Protein AF-A0A8J2WFM2-F1 (afdb_monomer)

Structure (mmCIF, N/CA/C/O backbone):
data_AF-A0A8J2WFM2-F1
#
_entry.id   AF-A0A8J2WFM2-F1
#
loop_
_atom_site.group_PDB
_atom_site.id
_atom_site.type_symbol
_atom_site.label_atom_id
_atom_site.label_alt_id
_atom_site.label_comp_id
_atom_site.label_asym_id
_atom_site.label_entity_id
_atom_site.label_seq_id
_atom_site.pdbx_PDB_ins_code
_atom_site.Cartn_x
_atom_site.Cartn_y
_atom_site.Cartn_z
_atom_site.occupancy
_atom_site.B_iso_or_equiv
_atom_site.auth_seq_id
_atom_site.auth_comp_id
_atom_site.auth_asym_id
_atom_site.auth_atom_id
_atom_site.pdbx_PDB_model_num
ATOM 1 N N . MET A 1 1 ? 3.506 -4.821 -3.936 1.00 69.75 1 MET A N 1
ATOM 2 C CA . MET A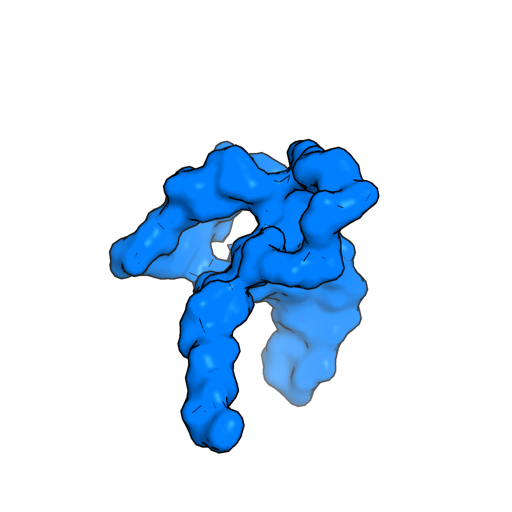 1 1 ? 3.007 -3.865 -2.925 1.00 69.75 1 MET A CA 1
ATOM 3 C C . MET A 1 1 ? 3.229 -4.424 -1.528 1.00 69.75 1 MET A C 1
ATOM 5 O O . MET A 1 1 ? 2.821 -5.549 -1.256 1.00 69.75 1 MET A O 1
ATOM 9 N N . LEU A 1 2 ? 3.880 -3.638 -0.675 1.00 61.66 2 LEU A N 1
ATOM 10 C CA . LEU A 1 2 ? 4.060 -3.906 0.753 1.00 61.66 2 LEU A CA 1
ATOM 11 C C . LEU A 1 2 ? 3.094 -3.077 1.583 1.00 61.66 2 LEU A C 1
ATOM 13 O O . LEU A 1 2 ? 3.076 -1.866 1.402 1.00 61.66 2 LEU A O 1
ATOM 17 N N . PHE A 1 3 ? 2.382 -3.669 2.539 1.00 59.81 3 PHE A N 1
ATOM 18 C CA . PHE A 1 3 ? 1.700 -2.877 3.566 1.00 59.81 3 PHE A CA 1
ATOM 19 C C . PHE A 1 3 ? 2.579 -2.753 4.798 1.00 59.81 3 PHE A C 1
ATOM 21 O O . PHE A 1 3 ? 2.932 -3.764 5.397 1.00 59.81 3 PHE A O 1
ATOM 28 N N . ASN A 1 4 ? 2.926 -1.529 5.190 1.00 47.91 4 ASN A N 1
ATOM 29 C CA . ASN A 1 4 ? 3.633 -1.283 6.444 1.00 47.91 4 ASN A CA 1
ATOM 30 C C . ASN A 1 4 ? 2.669 -0.645 7.448 1.00 47.91 4 ASN A C 1
ATOM 32 O O . ASN A 1 4 ? 2.259 0.506 7.286 1.00 47.91 4 ASN A O 1
ATOM 36 N N . SER A 1 5 ? 2.289 -1.393 8.485 1.00 48.00 5 SER A N 1
ATOM 37 C CA . SER A 1 5 ? 1.477 -0.868 9.585 1.00 48.00 5 SER A CA 1
ATOM 38 C C . SER A 1 5 ? 2.389 -0.144 10.573 1.00 48.00 5 SER A C 1
ATOM 40 O O . SER A 1 5 ? 2.759 -0.688 11.609 1.00 48.00 5 SER A O 1
ATOM 42 N N . ARG A 1 6 ? 2.817 1.076 10.247 1.00 51.94 6 ARG A N 1
ATOM 43 C CA . ARG A 1 6 ? 3.727 1.852 11.096 1.00 51.94 6 ARG A CA 1
ATOM 44 C C . ARG A 1 6 ? 3.119 2.106 12.484 1.00 51.94 6 ARG A C 1
ATOM 46 O O . ARG A 1 6 ? 2.394 3.071 12.680 1.00 51.94 6 ARG A O 1
ATOM 53 N N . ILE A 1 7 ? 3.482 1.291 13.472 1.00 50.06 7 ILE A N 1
ATOM 54 C CA . ILE A 1 7 ? 3.258 1.564 14.895 1.00 50.06 7 ILE A CA 1
ATOM 55 C C . ILE A 1 7 ? 4.620 1.490 15.578 1.00 50.06 7 ILE A C 1
ATOM 57 O O . ILE A 1 7 ? 5.124 0.392 15.787 1.00 50.06 7 ILE A O 1
ATOM 61 N N . LYS A 1 8 ? 5.228 2.663 15.833 1.00 43.72 8 LYS A N 1
ATOM 62 C CA . LYS A 1 8 ? 6.130 2.983 16.972 1.00 43.72 8 LYS A CA 1
ATOM 63 C C . LYS A 1 8 ? 7.040 4.206 16.780 1.00 43.72 8 LYS A C 1
ATOM 65 O O . LYS A 1 8 ? 7.649 4.627 17.752 1.00 43.72 8 LYS A O 1
ATOM 70 N N . GLN A 1 9 ? 7.144 4.806 15.591 1.00 43.38 9 GLN A N 1
ATOM 71 C CA . GLN A 1 9 ? 8.181 5.835 15.362 1.00 43.38 9 GLN A CA 1
ATOM 72 C C . GLN A 1 9 ? 7.719 7.301 15.414 1.00 43.38 9 GLN A C 1
ATOM 74 O O . GLN A 1 9 ? 8.556 8.186 15.312 1.00 43.38 9 GLN A O 1
ATOM 79 N N . PHE A 1 10 ? 6.431 7.595 15.610 1.00 44.91 10 PHE A N 1
ATOM 80 C CA . PHE A 1 10 ? 5.964 8.980 15.748 1.00 44.91 10 PHE A CA 1
ATOM 81 C C . PHE A 1 10 ? 4.913 9.103 16.851 1.00 44.91 10 PHE A C 1
ATOM 83 O O . PHE A 1 10 ? 3.721 9.136 16.581 1.00 44.91 10 PHE A O 1
ATOM 90 N N . ASN A 1 11 ? 5.363 9.202 18.103 1.00 44.88 11 ASN A N 1
ATOM 91 C CA . ASN A 1 11 ? 4.484 9.506 19.238 1.00 44.88 11 ASN A CA 1
ATOM 92 C C . ASN A 1 11 ? 4.062 10.994 19.307 1.00 44.88 11 ASN A C 1
ATOM 94 O O . ASN A 1 11 ? 3.324 11.348 20.214 1.00 44.88 11 ASN A O 1
ATOM 98 N N . ASN A 1 12 ? 4.483 11.851 18.358 1.00 47.25 12 ASN A N 1
ATOM 99 C CA . ASN A 1 12 ? 4.257 13.308 18.400 1.00 47.25 12 ASN A CA 1
ATOM 100 C C . ASN A 1 12 ? 3.708 13.935 17.093 1.00 47.25 12 ASN A C 1
ATOM 102 O O . ASN A 1 12 ? 3.726 15.155 16.960 1.00 47.25 12 ASN A O 1
ATOM 106 N N . MET A 1 13 ? 3.226 13.149 16.122 1.00 52.19 13 MET A N 1
ATOM 107 C CA . MET A 1 13 ? 2.545 13.672 14.921 1.00 52.19 13 MET A CA 1
ATOM 108 C C . MET A 1 13 ? 1.072 13.244 14.974 1.00 52.19 13 MET A C 1
ATOM 110 O O . MET A 1 13 ? 0.830 12.094 15.355 1.00 52.19 13 MET A O 1
ATOM 114 N N . PRO A 1 14 ? 0.088 14.110 14.638 1.00 58.25 14 PRO A N 1
ATOM 115 C CA . PRO A 1 14 ? -1.308 13.684 14.563 1.00 58.25 14 PRO A CA 1
ATOM 116 C C . PRO A 1 14 ? -1.406 12.418 13.701 1.00 58.25 14 PRO A C 1
ATOM 118 O O . PRO A 1 14 ? -0.653 12.303 12.726 1.00 58.25 14 PRO A O 1
ATOM 121 N N . PRO A 1 15 ? -2.263 11.446 14.073 1.00 59.91 15 PRO A N 1
ATOM 122 C CA . PRO A 1 1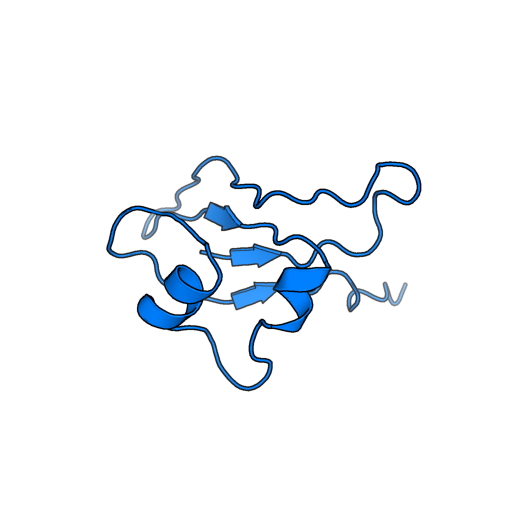5 ? -2.371 10.191 13.346 1.00 59.91 15 PRO A CA 1
ATOM 123 C C . PRO A 1 15 ? -2.612 10.521 11.881 1.00 59.91 15 PRO A C 1
ATOM 125 O O . PRO A 1 15 ? -3.596 11.178 11.554 1.00 59.91 15 PRO A O 1
ATOM 128 N N . ASN A 1 16 ? -1.668 10.136 11.020 1.00 65.88 16 ASN A N 1
ATOM 129 C CA . ASN A 1 16 ? -1.779 10.459 9.611 1.00 65.88 16 ASN A CA 1
ATOM 130 C C . ASN A 1 16 ? -3.047 9.773 9.087 1.00 65.88 16 ASN A C 1
ATOM 132 O O . ASN A 1 16 ? -3.157 8.546 9.151 1.00 65.88 16 ASN A O 1
ATOM 136 N N . THR A 1 17 ? -4.032 10.576 8.688 1.00 81.50 17 THR A N 1
ATOM 137 C CA . THR A 1 17 ? -5.356 10.115 8.255 1.00 81.50 17 THR A CA 1
ATOM 138 C C . THR A 1 17 ? -5.358 9.681 6.796 1.00 81.50 17 THR A C 1
ATOM 140 O O . THR A 1 17 ? -6.339 9.103 6.337 1.00 81.50 17 THR A O 1
ATOM 143 N N . GLU A 1 18 ? -4.265 9.929 6.075 1.00 88.00 18 GLU A N 1
ATOM 144 C CA . GLU A 1 18 ? -4.128 9.638 4.654 1.00 88.00 18 GLU A CA 1
ATOM 145 C C . GLU A 1 18 ? -3.223 8.430 4.389 1.00 88.00 1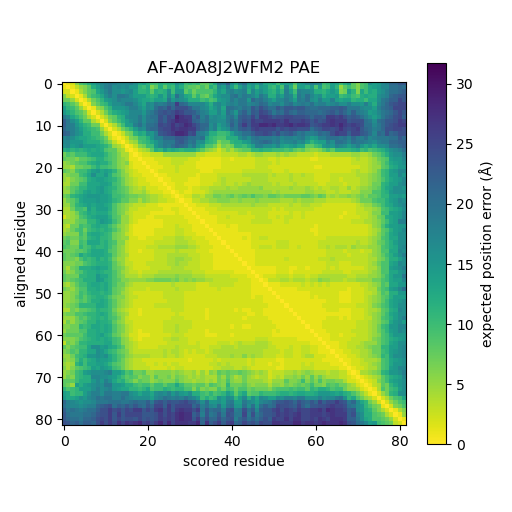8 GLU A C 1
ATOM 147 O O . GLU A 1 18 ? -2.282 8.129 5.133 1.00 88.00 18 GLU A O 1
ATOM 152 N N . ILE A 1 19 ? -3.511 7.734 3.288 1.00 91.25 19 ILE A N 1
ATOM 153 C CA . ILE A 1 19 ? -2.675 6.648 2.774 1.00 91.25 19 ILE A CA 1
ATOM 154 C C . ILE A 1 19 ? -1.402 7.250 2.186 1.00 91.25 19 ILE A C 1
ATOM 156 O O . ILE A 1 19 ? -1.469 8.080 1.282 1.00 91.25 19 ILE A O 1
ATOM 160 N N . GLN A 1 20 ? -0.242 6.789 2.650 1.00 90.31 20 GLN A N 1
ATOM 161 C CA . GLN A 1 20 ? 1.043 7.208 2.091 1.00 90.31 20 GLN A CA 1
ATOM 162 C C . GLN A 1 20 ? 1.601 6.133 1.167 1.00 90.31 20 GLN A C 1
ATOM 164 O O . GLN A 1 20 ? 1.539 4.937 1.463 1.00 90.31 20 GLN A O 1
ATOM 169 N N . TYR A 1 21 ? 2.204 6.581 0.074 1.00 89.94 21 TYR A N 1
ATOM 170 C CA . TYR A 1 21 ? 2.834 5.741 -0.934 1.00 89.94 21 TYR A CA 1
ATOM 171 C C . TYR A 1 21 ? 4.314 6.087 -0.997 1.00 89.94 21 TYR A C 1
ATOM 173 O O . TYR A 1 21 ? 4.669 7.263 -1.035 1.00 89.94 21 TYR A O 1
ATOM 181 N N . SER A 1 22 ? 5.175 5.077 -1.027 1.00 89.94 22 SER A N 1
ATOM 182 C CA . SER A 1 22 ? 6.593 5.300 -1.290 1.00 89.94 22 SER A CA 1
ATOM 183 C C . SER A 1 22 ? 6.865 5.563 -2.764 1.00 89.94 22 SER A C 1
ATOM 185 O O . SER A 1 22 ? 6.072 5.204 -3.648 1.00 89.94 22 SER A O 1
ATOM 187 N N . ASP A 1 23 ? 8.064 6.065 -3.039 1.00 90.19 23 ASP A N 1
ATOM 188 C CA . ASP A 1 23 ? 8.647 5.939 -4.365 1.00 90.19 23 ASP A CA 1
ATOM 189 C C . ASP A 1 23 ? 8.750 4.465 -4.762 1.00 90.19 23 ASP A C 1
ATOM 191 O O . ASP A 1 23 ? 8.808 3.557 -3.917 1.00 90.19 23 ASP A O 1
ATOM 195 N N . LYS A 1 24 ? 8.702 4.228 -6.072 1.00 88.75 24 LYS A N 1
ATOM 196 C CA .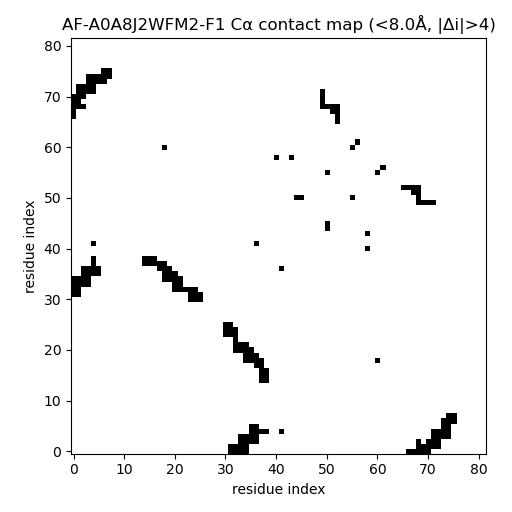 LYS A 1 24 ? 8.883 2.889 -6.614 1.00 88.75 24 LYS A CA 1
ATOM 197 C C . LYS A 1 24 ? 10.364 2.535 -6.614 1.00 88.75 24 LYS A C 1
ATOM 199 O O . LYS A 1 24 ? 11.201 3.390 -6.884 1.00 88.75 24 LYS A O 1
ATOM 204 N N . TYR A 1 25 ? 10.669 1.275 -6.354 1.00 89.75 25 TYR A N 1
ATOM 205 C CA . TYR A 1 25 ? 12.016 0.727 -6.454 1.00 89.75 25 TYR A CA 1
ATOM 206 C C . TYR A 1 25 ? 11.958 -0.624 -7.160 1.00 89.75 25 TYR A C 1
ATOM 208 O O . TYR A 1 25 ? 10.949 -1.319 -7.089 1.00 89.75 25 TYR A O 1
ATOM 216 N N . THR A 1 26 ? 13.015 -0.983 -7.874 1.00 89.81 26 THR A N 1
ATOM 217 C CA . THR A 1 26 ? 13.051 -2.162 -8.748 1.00 89.81 26 THR A CA 1
ATOM 218 C C . THR A 1 26 ? 14.258 -3.025 -8.423 1.00 89.81 26 THR A C 1
ATOM 220 O O . THR A 1 26 ? 15.312 -2.491 -8.074 1.00 89.81 26 THR A O 1
ATOM 223 N N . ASP A 1 27 ? 14.117 -4.336 -8.576 1.00 89.88 27 ASP A N 1
ATOM 224 C CA . ASP A 1 27 ? 15.251 -5.252 -8.735 1.00 89.88 27 ASP A CA 1
ATOM 225 C C . ASP A 1 27 ? 15.311 -5.765 -10.188 1.00 89.88 27 ASP A C 1
ATOM 227 O O . ASP A 1 27 ? 14.728 -5.158 -11.087 1.00 89.88 27 ASP A O 1
ATOM 231 N N . GLU A 1 28 ? 16.041 -6.854 -10.434 1.00 93.50 28 GLU A N 1
ATOM 232 C CA . GLU A 1 28 ? 16.193 -7.456 -11.766 1.00 93.50 28 GLU A CA 1
ATOM 233 C C . GLU A 1 28 ? 14.889 -8.040 -12.339 1.00 93.50 28 GLU A C 1
ATOM 235 O O . GLU A 1 28 ? 14.780 -8.215 -13.551 1.00 93.50 28 GLU A O 1
ATOM 240 N N . ASN A 1 29 ? 13.902 -8.344 -11.492 1.00 91.25 29 ASN A N 1
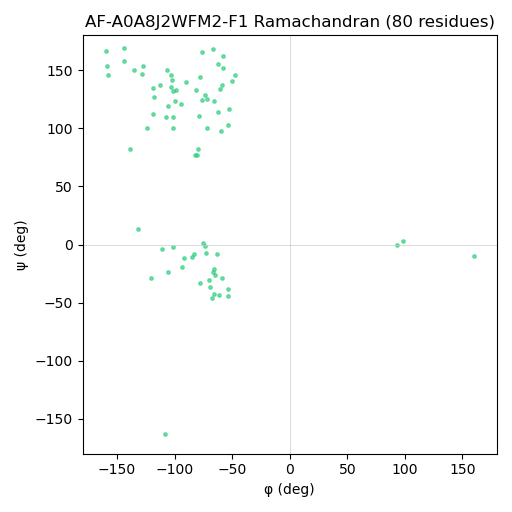ATOM 241 C CA . ASN A 1 29 ? 12.715 -9.115 -11.861 1.00 91.25 29 ASN A CA 1
ATOM 242 C C . ASN A 1 29 ? 11.397 -8.357 -11.637 1.00 91.25 29 ASN A C 1
ATOM 244 O O . ASN A 1 29 ? 10.419 -8.622 -12.339 1.00 91.25 29 ASN A O 1
ATOM 248 N N . PHE A 1 30 ? 11.336 -7.437 -10.668 1.00 89.56 30 PHE A N 1
ATOM 249 C CA . PHE A 1 30 ? 10.079 -6.833 -10.223 1.00 89.56 30 PHE A CA 1
ATOM 250 C C . PHE A 1 30 ? 10.195 -5.354 -9.828 1.00 89.56 30 PHE A C 1
ATOM 252 O O . PHE A 1 30 ? 11.249 -4.842 -9.451 1.00 89.56 30 PHE A O 1
ATOM 259 N N . GLU A 1 31 ? 9.042 -4.678 -9.864 1.00 90.56 31 GLU A N 1
ATOM 260 C CA . GLU A 1 31 ? 8.831 -3.332 -9.332 1.00 90.56 31 GLU A CA 1
ATOM 261 C C . GLU A 1 31 ? 8.076 -3.402 -7.997 1.00 90.56 31 GLU A C 1
ATOM 263 O O . GLU A 1 31 ? 7.072 -4.103 -7.839 1.00 90.56 31 GLU A O 1
ATOM 268 N N . TYR A 1 32 ? 8.545 -2.630 -7.025 1.00 90.50 32 TYR A N 1
ATOM 269 C CA . TYR A 1 32 ? 8.057 -2.616 -5.659 1.00 90.50 32 TYR A CA 1
ATOM 270 C C . TYR A 1 32 ? 7.699 -1.202 -5.214 1.00 90.50 32 TYR A C 1
ATOM 272 O O . TYR A 1 32 ? 8.228 -0.196 -5.681 1.00 90.50 32 TYR A O 1
ATOM 280 N N . ARG A 1 33 ? 6.776 -1.147 -4.258 1.00 90.56 33 ARG A N 1
ATOM 281 C CA . ARG A 1 33 ? 6.364 0.049 -3.528 1.00 90.56 33 ARG A CA 1
ATOM 282 C C . ARG A 1 33 ? 5.748 -0.396 -2.212 1.00 90.56 33 ARG A C 1
ATOM 284 O O . ARG A 1 33 ? 5.059 -1.427 -2.173 1.00 90.56 33 ARG A O 1
ATOM 291 N N . HIS A 1 34 ? 5.941 0.395 -1.164 1.00 88.31 34 HIS A N 1
ATOM 292 C CA . HIS A 1 34 ? 5.201 0.230 0.078 1.00 88.31 34 HIS A CA 1
ATOM 293 C C . HIS A 1 34 ? 4.086 1.267 0.228 1.00 88.31 34 HIS A C 1
ATOM 295 O O . HIS A 1 34 ? 4.191 2.408 -0.220 1.00 88.31 34 HIS A O 1
ATOM 301 N N . VAL A 1 35 ? 2.999 0.824 0.850 1.00 90.38 35 VAL A N 1
ATOM 302 C CA . VAL A 1 35 ? 1.816 1.596 1.204 1.00 90.38 35 VAL A CA 1
ATOM 303 C C . VAL A 1 35 ? 1.697 1.580 2.719 1.00 90.38 35 VAL A C 1
ATOM 305 O O . VAL A 1 35 ? 1.714 0.520 3.351 1.00 90.38 35 VAL A O 1
ATOM 308 N N . ILE A 1 36 ? 1.596 2.763 3.308 1.00 88.62 36 ILE A N 1
ATOM 309 C CA . ILE A 1 36 ? 1.413 2.936 4.745 1.00 88.62 36 ILE A CA 1
ATOM 310 C C . ILE A 1 36 ? -0.035 3.342 4.962 1.00 88.62 36 ILE A C 1
ATOM 312 O O . ILE A 1 36 ? -0.485 4.373 4.459 1.00 88.62 36 ILE A O 1
ATOM 316 N N . LEU A 1 37 ? -0.759 2.509 5.705 1.00 88.88 37 LEU A N 1
ATOM 317 C CA . LEU A 1 37 ? -2.149 2.768 6.047 1.00 88.88 37 LEU A CA 1
ATOM 318 C C . LEU A 1 37 ? -2.245 3.559 7.359 1.00 88.88 37 LEU A C 1
ATOM 320 O O . LEU A 1 37 ? -1.537 3.233 8.318 1.00 88.88 37 LEU A O 1
ATOM 324 N N . PRO A 1 38 ? -3.166 4.531 7.438 1.00 89.50 38 PRO A N 1
ATOM 325 C CA . PRO A 1 38 ? -3.673 5.081 8.684 1.00 89.50 38 PRO A CA 1
ATOM 326 C C . PRO A 1 38 ? -4.062 3.989 9.690 1.00 89.50 38 PRO A C 1
ATOM 328 O O . PRO A 1 38 ? -4.587 2.945 9.281 1.00 89.50 38 PRO A O 1
ATOM 331 N N . PRO A 1 39 ? -3.881 4.224 11.004 1.00 84.31 39 PRO A N 1
ATOM 332 C CA . PRO A 1 39 ? -4.149 3.223 12.037 1.00 84.31 39 PRO A CA 1
ATOM 333 C C . PRO A 1 39 ? -5.553 2.610 11.977 1.00 84.31 39 PRO A C 1
ATOM 335 O O . PRO A 1 39 ? -5.700 1.409 12.186 1.00 84.31 39 PRO A O 1
ATOM 338 N N . GLU A 1 40 ? -6.577 3.404 11.659 1.00 86.44 40 GLU A N 1
ATOM 339 C CA . GLU A 1 40 ? -7.960 2.920 11.581 1.00 86.44 40 GLU A CA 1
ATOM 340 C C . GLU A 1 40 ? -8.191 1.974 10.395 1.00 86.44 40 GLU A C 1
ATOM 342 O O . GLU A 1 40 ? -8.869 0.961 10.546 1.00 86.44 40 GLU A O 1
ATOM 347 N N . MET A 1 41 ? -7.557 2.226 9.245 1.00 89.75 41 MET A N 1
ATOM 348 C CA . MET A 1 41 ? -7.650 1.333 8.083 1.00 89.75 41 MET A CA 1
ATOM 349 C C . MET A 1 41 ? -6.763 0.100 8.233 1.00 89.75 41 MET A C 1
ATOM 351 O O . MET A 1 41 ? -7.140 -0.986 7.801 1.00 89.75 41 MET A O 1
ATOM 355 N N . ALA A 1 42 ? -5.614 0.223 8.903 1.00 87.62 42 ALA A N 1
ATOM 356 C CA . ALA A 1 42 ? -4.729 -0.911 9.166 1.00 87.62 42 ALA A CA 1
ATOM 357 C C . ALA A 1 42 ? -5.426 -2.035 9.961 1.00 87.62 42 ALA A C 1
ATOM 359 O O . ALA A 1 42 ? -5.096 -3.205 9.781 1.00 87.62 42 ALA A O 1
ATOM 360 N N . LYS A 1 43 ? -6.419 -1.706 10.803 1.00 86.75 43 LYS A N 1
ATOM 361 C CA . LYS A 1 43 ? -7.235 -2.692 11.541 1.00 86.75 43 LYS A CA 1
ATOM 362 C C . LYS A 1 43 ? -8.120 -3.551 10.632 1.00 86.75 43 LYS A C 1
ATOM 364 O O . LYS A 1 43 ? -8.492 -4.648 11.036 1.00 86.75 43 LYS A O 1
ATOM 369 N N . LEU A 1 44 ? -8.452 -3.059 9.439 1.00 90.31 44 LEU A N 1
ATOM 370 C CA . LEU A 1 44 ? -9.292 -3.752 8.461 1.00 90.31 44 LEU A CA 1
ATOM 371 C C . LEU A 1 44 ? -8.491 -4.717 7.577 1.00 90.31 44 LEU A C 1
ATOM 373 O O . LEU A 1 44 ? -9.085 -5.509 6.850 1.00 90.31 44 LEU A O 1
ATOM 377 N N . VAL A 1 45 ? -7.154 -4.670 7.633 1.00 90.31 45 VAL A N 1
ATOM 378 C CA . VAL A 1 45 ? -6.298 -5.581 6.867 1.00 90.31 45 VAL A CA 1
ATOM 379 C C . VAL A 1 45 ? -6.488 -7.015 7.383 1.00 90.31 45 VAL A C 1
ATOM 381 O O . VAL A 1 45 ? -6.271 -7.266 8.576 1.00 90.31 45 VAL A O 1
ATOM 384 N N . PRO A 1 46 ? -6.857 -7.977 6.514 1.00 89.94 46 PRO A N 1
ATOM 385 C CA . PRO A 1 46 ? -7.006 -9.371 6.906 1.00 89.94 46 PRO A CA 1
ATOM 386 C C . PRO A 1 46 ? -5.705 -9.945 7.472 1.00 89.94 46 PRO A C 1
ATOM 388 O O . PRO A 1 46 ? -4.623 -9.750 6.922 1.00 89.94 46 PRO A O 1
ATOM 391 N N . ARG A 1 47 ? -5.813 -10.704 8.568 1.00 85.50 47 ARG A N 1
ATOM 392 C CA . ARG A 1 47 ? -4.676 -11.439 9.157 1.00 85.50 47 ARG A CA 1
ATOM 393 C C . ARG A 1 47 ? -4.537 -12.866 8.626 1.00 85.50 47 ARG A C 1
ATOM 395 O O . ARG A 1 47 ? -3.544 -13.522 8.910 1.00 85.50 47 ARG A O 1
ATOM 402 N N . THR A 1 48 ? -5.547 -13.360 7.912 1.00 88.00 48 THR A N 1
ATOM 403 C CA . THR A 1 48 ? -5.642 -14.757 7.463 1.00 88.00 48 THR A CA 1
ATOM 404 C C . THR A 1 48 ? -5.086 -14.987 6.061 1.00 88.00 48 THR A C 1
ATOM 406 O O . THR A 1 48 ? -4.795 -16.127 5.717 1.00 88.00 48 THR A O 1
ATOM 409 N N . HIS A 1 49 ? -4.953 -13.937 5.247 1.00 90.62 49 HIS A N 1
ATOM 410 C CA . HIS A 1 49 ? -4.504 -14.023 3.858 1.00 90.62 49 HIS A CA 1
ATOM 411 C C . HIS A 1 49 ? -3.979 -12.669 3.353 1.00 90.62 49 HIS A C 1
ATOM 413 O O . HIS A 1 49 ? -4.193 -11.628 3.977 1.00 90.62 49 HIS A O 1
ATOM 419 N N . LEU A 1 50 ? -3.298 -12.689 2.206 1.00 92.25 50 LEU A N 1
ATOM 420 C CA . LEU A 1 50 ? -2.909 -11.485 1.473 1.00 92.25 50 LEU A CA 1
ATOM 421 C C . LEU A 1 50 ? -4.087 -10.986 0.635 1.00 92.25 50 LEU A C 1
ATOM 423 O O . LEU A 1 50 ? -4.703 -11.763 -0.085 1.00 92.25 50 LEU A O 1
ATOM 427 N N . MET A 1 51 ? -4.361 -9.685 0.705 1.00 93.81 51 MET A N 1
ATOM 428 C CA . MET A 1 51 ? -5.433 -9.052 -0.070 1.00 93.81 51 MET A CA 1
ATOM 429 C C . MET A 1 51 ? -5.240 -9.182 -1.588 1.00 93.81 51 MET A C 1
ATOM 431 O O . MET A 1 51 ? -4.177 -8.865 -2.126 1.00 93.81 51 MET A O 1
ATOM 435 N N . THR A 1 52 ? -6.311 -9.550 -2.280 1.00 94.38 52 THR A N 1
ATOM 436 C CA . THR A 1 52 ? -6.467 -9.438 -3.735 1.00 94.38 52 THR A CA 1
ATOM 437 C C . THR A 1 52 ? -6.515 -7.976 -4.193 1.00 94.38 52 THR A C 1
ATOM 439 O O . THR A 1 52 ? -6.688 -7.062 -3.383 1.00 94.38 52 THR A O 1
ATOM 442 N N . GLU A 1 53 ? -6.406 -7.743 -5.509 1.00 93.38 53 GLU A N 1
ATOM 443 C CA . GLU A 1 53 ? -6.546 -6.400 -6.093 1.00 93.38 53 GLU A CA 1
ATOM 444 C C . GLU A 1 53 ? -7.850 -5.708 -5.697 1.00 93.38 53 GLU A C 1
ATOM 446 O O . GLU A 1 53 ? -7.839 -4.553 -5.271 1.00 93.38 53 GLU A O 1
ATOM 451 N N . THR A 1 54 ? -8.962 -6.433 -5.746 1.00 95.31 54 THR A N 1
ATOM 452 C CA . THR A 1 54 ? -10.267 -5.911 -5.336 1.00 95.31 54 THR A CA 1
ATOM 453 C C . THR A 1 54 ? -10.286 -5.514 -3.860 1.00 95.31 54 THR A C 1
ATOM 455 O O . THR A 1 54 ? -10.792 -4.449 -3.516 1.00 95.31 54 THR A O 1
ATOM 458 N N . GLU A 1 55 ? -9.713 -6.330 -2.975 1.00 95.25 55 GLU A N 1
ATOM 459 C CA . GLU A 1 55 ? -9.737 -6.074 -1.531 1.00 95.25 55 GLU A CA 1
ATOM 460 C C . GLU A 1 55 ? -8.917 -4.846 -1.142 1.00 95.25 55 GLU A C 1
ATOM 462 O O . GLU A 1 55 ? -9.417 -3.991 -0.409 1.00 95.25 55 GLU A O 1
ATOM 467 N N . TRP A 1 56 ? -7.692 -4.698 -1.664 1.00 94.94 56 TRP A N 1
ATOM 468 C CA . TRP A 1 56 ? -6.902 -3.511 -1.336 1.00 94.94 56 TRP A CA 1
ATOM 469 C C . TRP A 1 56 ? -7.465 -2.239 -1.980 1.00 94.94 56 TRP A C 1
ATOM 471 O O . TRP A 1 56 ? -7.377 -1.170 -1.372 1.00 94.94 56 TRP A O 1
ATOM 481 N N . ARG A 1 57 ? -8.115 -2.331 -3.151 1.00 95.25 57 ARG A N 1
ATOM 482 C CA . ARG A 1 57 ? -8.848 -1.198 -3.746 1.00 95.25 57 ARG A CA 1
ATOM 483 C C . ARG A 1 57 ? -10.047 -0.788 -2.896 1.00 95.25 57 ARG A C 1
ATOM 485 O O . ARG A 1 57 ? -10.236 0.403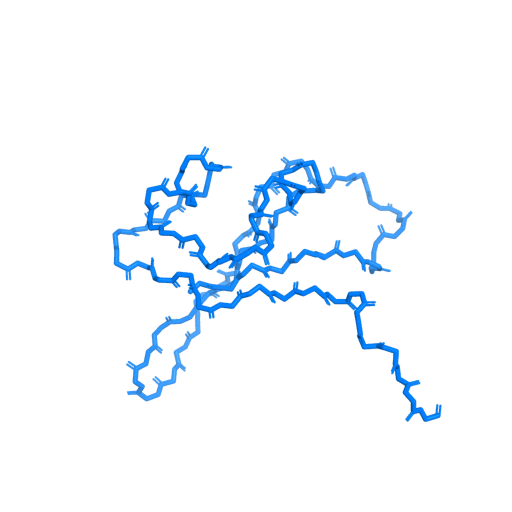 -2.663 1.00 95.25 57 ARG A O 1
ATOM 492 N N . ASN A 1 58 ? -10.807 -1.754 -2.380 1.00 95.75 58 ASN A N 1
ATOM 493 C CA . ASN A 1 58 ? -11.946 -1.497 -1.493 1.00 95.75 58 ASN A CA 1
ATOM 494 C C . ASN A 1 58 ? -11.526 -0.870 -0.155 1.00 95.75 58 ASN A C 1
ATOM 496 O O . ASN A 1 58 ? -12.301 -0.127 0.440 1.00 95.75 58 ASN A O 1
ATOM 500 N N . LEU A 1 59 ? -10.291 -1.115 0.294 1.00 92.69 59 LEU A N 1
ATOM 501 C CA . LEU A 1 59 ? -9.699 -0.451 1.460 1.00 92.69 59 LEU A CA 1
ATOM 502 C C . LEU A 1 59 ? -9.314 1.019 1.189 1.00 92.69 59 LEU A C 1
ATOM 504 O O . LEU A 1 59 ? -8.929 1.737 2.107 1.00 92.69 59 LEU A O 1
ATOM 508 N N . GLY A 1 60 ? -9.407 1.476 -0.063 1.00 93.69 60 GLY A N 1
ATOM 509 C CA . GLY A 1 60 ? -9.088 2.842 -0.479 1.00 93.69 60 GLY A CA 1
ATOM 510 C C . GLY A 1 60 ? -7.696 3.009 -1.086 1.00 93.69 60 GLY A C 1
ATOM 511 O O . GLY A 1 60 ? -7.320 4.125 -1.441 1.00 93.69 60 GLY A O 1
ATOM 512 N N . VAL A 1 61 ? -6.922 1.930 -1.244 1.00 94.44 61 VAL A N 1
ATOM 513 C CA . VAL A 1 61 ? -5.604 2.002 -1.887 1.00 94.44 61 VAL A CA 1
ATOM 514 C C . VAL A 1 61 ? -5.777 2.190 -3.391 1.00 94.44 61 VAL A C 1
ATOM 516 O O . VAL A 1 61 ? -6.475 1.431 -4.061 1.00 94.44 61 VAL A O 1
ATOM 519 N N . GLN A 1 62 ? -5.105 3.197 -3.941 1.00 94.62 62 GLN A N 1
ATOM 520 C CA . GLN A 1 62 ? -5.221 3.590 -5.340 1.00 94.62 62 GLN A CA 1
ATOM 521 C C . GLN A 1 62 ? -3.874 3.459 -6.036 1.00 94.62 62 GLN A C 1
ATOM 523 O O . GLN A 1 62 ? -2.937 4.197 -5.745 1.00 94.62 62 GLN A O 1
ATOM 528 N N . GLN A 1 63 ? -3.777 2.509 -6.965 1.00 92.31 63 GLN A N 1
ATOM 529 C CA . GLN A 1 63 ? -2.605 2.300 -7.817 1.00 92.31 63 GLN A CA 1
ATOM 530 C C . GLN A 1 63 ? -3.037 1.858 -9.219 1.00 92.31 63 GLN A C 1
ATOM 532 O O . GLN A 1 63 ? -4.208 1.525 -9.447 1.00 92.31 63 GLN A O 1
ATOM 537 N N . SER A 1 64 ? -2.089 1.847 -10.159 1.00 92.06 64 SER A N 1
ATOM 538 C CA . SER A 1 64 ? -2.292 1.261 -11.488 1.00 92.06 64 SER A CA 1
ATOM 539 C C . SER A 1 64 ? -2.689 -0.225 -11.389 1.00 92.06 64 SER A C 1
ATOM 541 O O . SER A 1 64 ? -2.509 -0.837 -10.336 1.00 92.06 64 SER A O 1
ATOM 543 N N . PRO A 1 65 ? -3.253 -0.834 -12.441 1.00 91.88 65 PRO A N 1
ATOM 544 C CA . PRO A 1 65 ? -3.505 -2.277 -12.459 1.00 91.88 65 PRO A CA 1
ATOM 545 C C . PRO A 1 65 ? -2.213 -3.104 -12.358 1.00 91.88 65 PRO A C 1
ATOM 547 O O . PRO A 1 65 ? -1.144 -2.622 -12.739 1.00 91.88 65 PRO A O 1
ATOM 550 N N . GLY A 1 66 ? -2.314 -4.347 -11.870 1.00 90.12 66 GLY A N 1
ATOM 551 C CA . GLY A 1 66 ? -1.212 -5.325 -11.878 1.00 90.12 66 GLY A CA 1
ATOM 552 C C . GLY A 1 66 ? -0.350 -5.378 -10.611 1.00 90.12 66 GLY A C 1
ATOM 553 O O . GLY A 1 66 ? 0.557 -6.203 -10.519 1.00 90.12 66 GLY A O 1
ATOM 554 N N . TRP A 1 67 ? -0.629 -4.544 -9.604 1.00 93.31 67 TRP A N 1
ATOM 555 C CA . TRP A 1 67 ? 0.067 -4.620 -8.317 1.00 93.31 67 TRP A CA 1
ATOM 556 C C . TRP A 1 67 ? -0.436 -5.786 -7.465 1.00 93.31 67 TRP A C 1
ATOM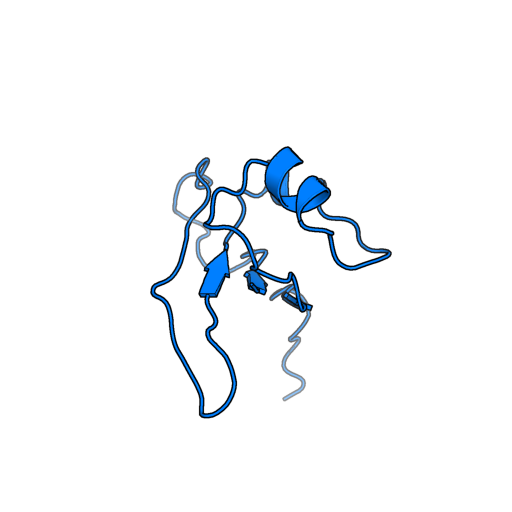 558 O O . TRP A 1 67 ? -1.606 -5.847 -7.090 1.00 93.31 67 TRP A O 1
ATOM 568 N N . VAL A 1 68 ? 0.490 -6.650 -7.049 1.00 92.19 68 VAL A N 1
ATOM 569 C CA . VAL A 1 68 ? 0.211 -7.753 -6.120 1.00 92.19 68 VAL A CA 1
ATOM 570 C C . VAL A 1 68 ? 0.615 -7.365 -4.698 1.00 92.19 68 VAL A C 1
ATOM 572 O O . VAL A 1 68 ? 1.708 -6.833 -4.464 1.00 92.19 68 VAL A O 1
ATOM 575 N N . HIS A 1 69 ? -0.265 -7.618 -3.731 1.00 89.44 69 HIS A N 1
ATOM 576 C CA . HIS A 1 69 ? 0.070 -7.526 -2.315 1.00 89.44 69 HIS A CA 1
ATOM 577 C C . HIS A 1 69 ? 0.829 -8.790 -1.909 1.00 89.44 69 HIS A C 1
ATOM 579 O O . HIS A 1 69 ? 0.259 -9.875 -1.902 1.00 89.44 69 HIS A O 1
ATOM 585 N N . TYR A 1 70 ? 2.122 -8.648 -1.611 1.00 84.31 70 TYR A N 1
ATOM 586 C CA . TYR A 1 70 ? 3.002 -9.805 -1.422 1.00 84.31 70 TYR A CA 1
ATOM 587 C C . TYR A 1 70 ? 3.367 -10.082 0.037 1.00 84.31 70 TYR A C 1
ATOM 589 O O . TYR A 1 70 ? 3.700 -11.215 0.368 1.00 84.31 70 TYR A O 1
ATOM 597 N N . MET A 1 71 ? 3.314 -9.079 0.919 1.00 80.25 71 MET A N 1
ATOM 598 C CA . MET A 1 71 ? 3.487 -9.293 2.355 1.00 80.25 71 MET A CA 1
ATOM 599 C C . MET A 1 71 ? 2.888 -8.142 3.176 1.00 80.25 71 MET A C 1
ATOM 601 O O . MET A 1 71 ? 2.863 -6.983 2.741 1.00 80.25 71 MET A O 1
ATOM 605 N N . VAL A 1 72 ? 2.503 -8.469 4.409 1.00 78.12 72 VAL A N 1
ATOM 606 C CA . VAL A 1 72 ? 2.159 -7.503 5.456 1.00 78.12 72 VAL A CA 1
ATOM 607 C C . VAL A 1 72 ? 3.365 -7.346 6.379 1.00 78.12 72 VAL A C 1
ATOM 609 O O . VAL A 1 72 ? 3.845 -8.320 6.954 1.00 78.12 72 VAL A O 1
ATOM 612 N N . HIS A 1 73 ? 3.852 -6.121 6.544 1.00 70.56 73 HIS A N 1
ATOM 613 C CA . HIS A 1 73 ? 4.914 -5.787 7.482 1.00 70.56 73 HIS A CA 1
ATOM 614 C C . HIS A 1 73 ? 4.317 -5.139 8.733 1.00 70.56 73 HIS A C 1
ATOM 616 O O . HIS A 1 73 ? 3.854 -3.996 8.691 1.00 70.56 73 HIS A O 1
ATOM 622 N N . ASN A 1 74 ? 4.358 -5.867 9.853 1.00 68.25 74 ASN A N 1
ATOM 623 C CA . ASN A 1 74 ? 4.027 -5.328 11.166 1.00 68.25 74 ASN A CA 1
ATOM 624 C C . ASN A 1 74 ? 5.321 -5.020 11.948 1.00 68.25 74 ASN A C 1
ATOM 626 O O . ASN A 1 74 ? 5.906 -5.936 12.537 1.00 68.25 74 ASN A O 1
ATOM 630 N N . PRO A 1 75 ? 5.769 -3.751 12.003 1.00 60.66 75 PRO A N 1
ATOM 631 C CA . PRO A 1 75 ? 7.010 -3.356 12.668 1.00 60.66 75 PRO A CA 1
ATOM 632 C C . PRO A 1 75 ? 7.002 -3.616 14.185 1.00 60.66 75 PRO A C 1
ATOM 634 O O . PRO A 1 75 ? 8.040 -3.502 14.829 1.00 60.66 75 PRO A O 1
ATOM 637 N N . GLY A 1 76 ? 5.863 -4.003 14.772 1.00 53.91 76 GLY A N 1
ATOM 638 C CA . GLY A 1 76 ? 5.737 -4.336 16.191 1.00 53.91 76 GLY A CA 1
ATOM 639 C C . GLY A 1 76 ? 6.339 -5.677 16.639 1.00 53.91 76 GLY A C 1
ATOM 640 O O . GLY A 1 76 ? 6.256 -5.964 17.829 1.00 53.91 76 GLY A O 1
ATOM 641 N N . SER A 1 77 ? 6.918 -6.491 15.746 1.00 47.91 77 SER A N 1
ATOM 642 C CA . SER A 1 77 ? 7.408 -7.848 16.078 1.00 47.91 77 SER A CA 1
ATOM 643 C C . SER A 1 77 ? 8.930 -8.033 16.062 1.00 47.91 77 SER A C 1
ATOM 645 O O . SER A 1 77 ? 9.406 -9.083 16.486 1.00 47.91 77 SER A O 1
ATOM 647 N N . TYR A 1 78 ? 9.716 -7.016 15.691 1.00 48.66 78 TYR A N 1
ATOM 648 C CA . TYR A 1 78 ? 11.156 -7.033 15.971 1.00 48.66 78 TYR A CA 1
ATOM 649 C C . TYR A 1 78 ? 11.381 -6.616 17.424 1.00 48.66 78 TYR A C 1
ATOM 651 O O . TYR A 1 78 ? 11.739 -5.479 17.731 1.00 48.66 78 TYR A O 1
ATOM 659 N N . GLN A 1 79 ? 11.121 -7.535 18.348 1.00 40.31 79 GLN A N 1
ATOM 660 C CA . GLN A 1 79 ? 11.772 -7.482 19.644 1.00 40.31 79 GLN A CA 1
ATOM 661 C C . GLN A 1 79 ? 13.220 -7.890 19.365 1.00 40.31 79 GLN A C 1
ATOM 663 O O . GLN A 1 79 ? 13.492 -9.061 19.116 1.00 40.31 79 GLN A O 1
ATOM 668 N N . SER A 1 80 ? 14.127 -6.913 19.280 1.00 42.31 80 SER A N 1
ATOM 669 C CA . SER A 1 80 ? 15.563 -7.186 19.250 1.00 42.31 80 SER A CA 1
ATOM 670 C C . SER A 1 80 ? 15.897 -8.049 20.464 1.00 42.31 80 SER A C 1
ATOM 672 O O . SER A 1 80 ? 15.923 -7.557 21.588 1.00 42.31 80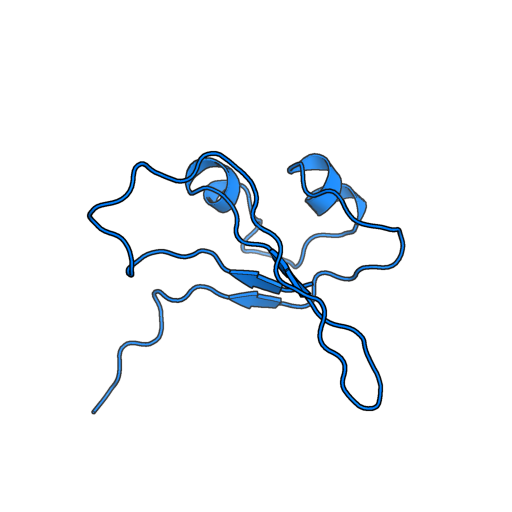 SER A O 1
ATOM 674 N N . HIS A 1 81 ? 16.092 -9.348 20.251 1.00 40.66 81 HIS A N 1
ATOM 675 C CA . HIS A 1 81 ? 16.829 -10.192 21.176 1.00 40.66 81 HIS A CA 1
ATOM 676 C C . HIS A 1 81 ? 18.310 -9.942 20.920 1.00 40.66 81 HIS A C 1
ATOM 678 O O . HIS A 1 81 ? 18.934 -10.682 20.166 1.00 40.66 81 HIS A O 1
ATOM 684 N N . TYR A 1 82 ? 18.823 -8.865 21.509 1.00 40.44 82 TYR A N 1
ATOM 685 C CA . TYR A 1 82 ? 20.231 -8.699 21.856 1.00 40.44 82 TYR A CA 1
ATOM 686 C C . TYR A 1 82 ? 20.299 -7.940 23.175 1.00 40.44 82 TYR A C 1
ATOM 688 O O . TYR A 1 82 ? 19.628 -6.886 23.268 1.00 40.44 82 TYR A O 1
#

InterPro domains:
  IPR000789 Cyclin-dependent kinase, regulatory subunit [PF01111] (19-76)
  IPR000789 Cyclin-dependent kinase, regulatory subunit [PR00296] (18-32)
  IPR000789 Cyclin-dependent kinase, regulatory subunit [PR00296] (33-47)
  IPR000789 Cyclin-dependent kinase, regulatory subunit [PR00296] (55-69)
  IPR000789 Cyclin-dependent kinase, regulatory subunit [PR00296] (70-82)
  IPR000789 Cyclin-dependent kinase, regulatory subunit [PS00944] (21-39)
  IPR000789 Cyclin-dependent kinase, regulatory subunit [SM01084] (18-82)
  IPR036858 Cyclin-dependent kinase, regulatory subunit superfamily [G3DSA:3.30.170.10] (15-79)
  IPR036858 Cyclin-dependent kinase, regulatory subunit superfamily [SSF55637] (16-75)

Organism: NCBI:txid27404

Solvent-accessible surface area (backbone atoms only — not comparable to full-atom values): 5354 Å² total; per-residue (Å²): 57,33,41,37,48,85,61,83,90,62,95,85,56,80,81,56,85,58,76,44,72,54,75,76,50,70,67,100,87,50,78,39,35,44,37,33,49,21,73,79,60,48,70,70,56,67,90,8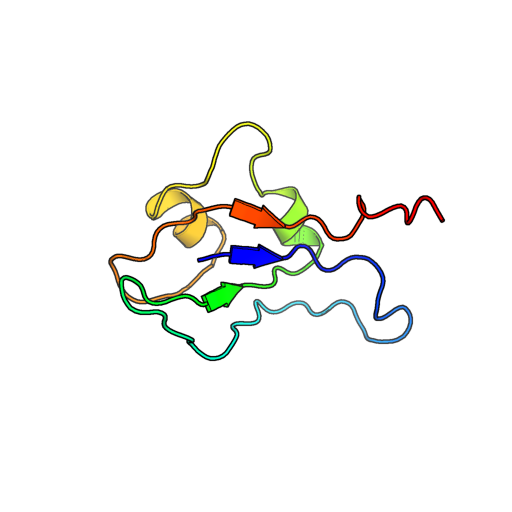9,56,73,56,50,64,68,54,43,41,73,74,66,53,85,74,73,87,89,63,54,52,77,51,80,44,63,67,75,69,75,70,77,89,121

Secondary structure (DSSP, 8-state):
-EEE---SS-TTS----S-EEPPPEE-SS-EE-EEE--HHHHTTS-SSSPPPHHHHHHTT----TT----EEE-GGG-----

Radius of gyration: 13.55 Å; Cα contacts (8 Å, |Δi|>4): 103; chains: 1; bounding box: 32×28×34 Å

Mean predicted aligned error: 8.55 Å

Foldseek 3Di:
DEEEADPDDPPPDPQPQDKDKDDWDDDPPDIDIYIYHGNVLVVVQDPPDFDDPVRVVVSVDDDDPDDGHDDYHYVVPPPPPD

pLDDT: mean 78.21, std 18.58, range [40.31, 95.75]

Nearest PDB structures (foldseek):
  1cks-assembly1_B  TM=9.963E-01  e=2.389E-07  Homo sapiens
  1cks-assembly1_A-2  TM=9.878E-01  e=3.129E-07  Homo sapiens
  6gu3-assembly1_C  TM=9.712E-01  e=1.931E-06  Homo sapiens
  7b5l-assembly1_K  TM=9.587E-01  e=5.309E-06  Homo sapiens
  6gu6-assembly1_B  TM=9.227E-01  e=3.277E-05  Homo sapiens

Sequence (82 aa):
MLFNSRIKQFNNMPPNTEIQYSDKYTDENFEYRHVILPPEMAKLVPRTHLMTETEWRNLGVQQSPGWVHYMVHNPGSYQSHY